Protein AF-A0A945CMY0-F1 (afdb_monomer_lite)

Radius of gyration: 28.74 Å; chains: 1; bounding box: 50×81×94 Å

Structure (mmCIF, N/CA/C/O backbone):
data_AF-A0A945CMY0-F1
#
_entry.id   AF-A0A945CMY0-F1
#
loop_
_atom_site.group_PDB
_atom_site.id
_atom_site.type_symbol
_atom_site.label_atom_id
_atom_site.label_alt_id
_atom_site.label_comp_id
_atom_site.label_asym_id
_atom_site.label_entity_id
_atom_site.label_seq_id
_atom_site.pdbx_PDB_ins_code
_atom_site.Cartn_x
_atom_site.Cartn_y
_atom_site.Cartn_z
_atom_site.occupancy
_atom_site.B_iso_or_equiv
_atom_site.auth_seq_id
_atom_site.auth_comp_id
_atom_site.auth_asym_id
_atom_site.auth_atom_id
_atom_site.pdbx_PDB_model_num
ATOM 1 N N . MET A 1 1 ? 9.929 -69.394 65.168 1.00 40.97 1 MET A N 1
ATOM 2 C CA . MET A 1 1 ? 11.273 -69.062 64.654 1.00 40.97 1 MET A CA 1
ATOM 3 C C . MET A 1 1 ? 11.093 -68.036 63.554 1.00 40.97 1 MET A C 1
ATOM 5 O O . MET A 1 1 ? 10.673 -68.380 62.459 1.00 40.97 1 MET A O 1
ATOM 9 N N . ASN A 1 2 ? 11.290 -66.773 63.921 1.00 37.81 2 ASN A N 1
ATOM 10 C CA . ASN A 1 2 ? 11.311 -65.627 63.022 1.00 37.81 2 ASN A CA 1
ATOM 11 C C . ASN A 1 2 ? 12.681 -65.571 62.356 1.00 37.81 2 ASN A C 1
ATOM 13 O O . ASN A 1 2 ? 13.664 -65.578 63.087 1.00 37.81 2 ASN A O 1
ATOM 17 N N . HIS A 1 3 ? 12.747 -65.411 61.036 1.00 37.97 3 HIS A N 1
ATOM 18 C CA . HIS A 1 3 ? 13.845 -64.673 60.417 1.00 37.97 3 HIS A CA 1
ATOM 19 C C . HIS A 1 3 ? 13.327 -63.858 59.234 1.00 37.97 3 HIS A C 1
ATOM 21 O O . HIS A 1 3 ? 13.097 -64.345 58.132 1.00 37.97 3 HIS A O 1
ATOM 27 N N . THR A 1 4 ? 13.127 -62.585 59.548 1.00 40.84 4 THR A N 1
ATOM 28 C CA . THR A 1 4 ? 13.162 -61.416 58.680 1.00 40.84 4 THR A CA 1
ATOM 29 C C . THR A 1 4 ? 14.398 -61.458 57.775 1.00 40.84 4 THR A C 1
ATOM 31 O O . THR A 1 4 ? 15.499 -61.700 58.270 1.00 40.84 4 THR A O 1
ATOM 34 N N . VAL A 1 5 ? 14.246 -61.158 56.482 1.00 44.25 5 VAL A N 1
ATOM 35 C CA . VAL A 1 5 ? 15.378 -60.806 55.611 1.00 44.25 5 VAL A CA 1
ATOM 36 C C . VAL A 1 5 ? 15.195 -59.375 55.120 1.00 44.25 5 VAL A C 1
ATOM 38 O O . VAL A 1 5 ? 14.118 -58.967 54.690 1.00 44.25 5 VAL A O 1
ATOM 41 N N . HIS A 1 6 ? 16.277 -58.625 55.293 1.00 39.16 6 HIS A N 1
ATOM 42 C CA . HIS A 1 6 ? 16.436 -57.190 55.154 1.00 39.16 6 HIS A CA 1
ATOM 43 C C . HIS A 1 6 ? 16.297 -56.654 53.721 1.00 39.16 6 HIS 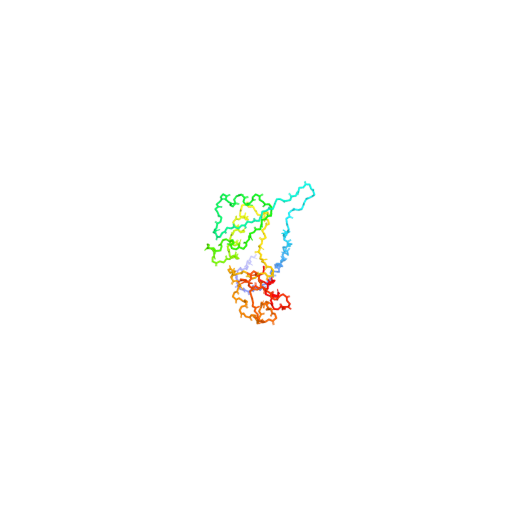A C 1
ATOM 45 O O . HIS A 1 6 ? 16.763 -57.239 52.749 1.00 39.16 6 HIS A O 1
ATOM 51 N N . THR A 1 7 ? 15.752 -55.443 53.654 1.00 41.97 7 THR A N 1
ATOM 52 C CA . THR A 1 7 ? 15.918 -54.421 52.613 1.00 41.97 7 THR A CA 1
ATOM 53 C C . THR A 1 7 ? 17.381 -54.009 52.395 1.00 41.97 7 THR A C 1
ATOM 55 O O . THR A 1 7 ? 18.051 -53.721 53.385 1.00 41.97 7 THR A O 1
ATOM 58 N N . ALA A 1 8 ? 17.812 -53.827 51.136 1.00 35.41 8 ALA A N 1
ATOM 59 C CA . ALA A 1 8 ? 18.622 -52.674 50.689 1.00 35.41 8 ALA A CA 1
ATOM 60 C C . ALA A 1 8 ? 18.829 -52.625 49.151 1.00 35.41 8 ALA A C 1
ATOM 62 O O . ALA A 1 8 ? 19.523 -53.451 48.574 1.00 35.41 8 ALA A O 1
ATOM 63 N N . SER A 1 9 ? 18.266 -51.571 48.550 1.00 36.56 9 SER A N 1
ATOM 64 C CA . SER A 1 9 ? 18.886 -50.628 47.596 1.00 36.56 9 SER A CA 1
ATOM 65 C C . SER A 1 9 ? 19.421 -51.048 46.208 1.00 36.56 9 SER A C 1
ATOM 67 O O . SER A 1 9 ? 20.527 -51.548 46.059 1.00 36.56 9 SER A O 1
ATOM 69 N N . LEU A 1 10 ? 18.690 -50.557 45.192 1.00 32.53 10 LEU A N 1
ATOM 70 C CA . LEU A 1 10 ? 19.122 -49.530 44.221 1.00 32.53 10 LEU A CA 1
ATOM 71 C C . LEU A 1 10 ? 20.282 -49.860 43.253 1.00 32.53 10 LEU A C 1
ATOM 73 O O . LEU A 1 10 ? 21.446 -49.761 43.629 1.00 32.53 10 LEU A O 1
ATOM 77 N N . LYS A 1 11 ? 19.961 -50.033 41.957 1.00 33.66 11 LYS A N 1
ATOM 78 C CA . LYS A 1 11 ? 20.542 -49.251 40.838 1.00 33.66 11 LYS A CA 1
ATOM 79 C C . LYS A 1 11 ? 19.937 -49.632 39.472 1.00 33.66 11 LYS A C 1
ATOM 81 O O . LYS A 1 11 ? 20.188 -50.703 38.946 1.00 33.66 11 LYS A O 1
ATOM 86 N N . VAL A 1 12 ? 19.210 -48.661 38.912 1.00 39.81 12 VAL A N 1
ATOM 87 C CA . VAL A 1 12 ? 19.233 -48.236 37.499 1.00 39.81 12 VAL A CA 1
ATOM 88 C C . VAL A 1 12 ? 18.833 -49.267 36.433 1.00 39.81 12 VAL A C 1
ATOM 90 O O . VAL A 1 12 ? 19.667 -50.001 35.922 1.00 39.81 12 VAL A O 1
ATOM 93 N N . LEU A 1 13 ? 17.594 -49.156 35.945 1.00 35.75 13 LEU A N 1
ATOM 94 C CA . LEU A 1 13 ? 17.363 -49.118 34.497 1.00 35.75 13 LEU A CA 1
ATOM 95 C C . LEU A 1 13 ? 16.116 -48.278 34.194 1.00 35.75 13 LEU A C 1
ATOM 97 O O . LEU A 1 13 ? 15.003 -48.773 34.047 1.00 35.75 13 LEU A O 1
ATOM 101 N N . LEU A 1 14 ? 16.328 -46.965 34.148 1.00 39.25 14 LEU A N 1
ATOM 102 C CA . LEU A 1 14 ? 15.405 -46.007 33.559 1.00 39.25 14 LEU A CA 1
ATOM 103 C C . LEU A 1 14 ? 15.640 -46.043 32.041 1.00 39.25 14 LEU A C 1
ATOM 105 O O . LEU A 1 14 ? 16.624 -45.490 31.557 1.00 39.25 14 LEU A O 1
ATOM 109 N N . CYS A 1 15 ? 14.772 -46.717 31.291 1.00 34.56 15 CYS A N 1
ATOM 110 C CA . CYS A 1 15 ? 14.730 -46.620 29.832 1.00 34.56 15 CYS A CA 1
ATOM 111 C C . CYS A 1 15 ? 13.309 -46.265 29.397 1.00 34.56 15 CYS A C 1
ATOM 113 O O . CYS A 1 15 ? 12.441 -47.119 29.268 1.00 34.56 15 CYS A O 1
ATOM 115 N N . MET A 1 16 ? 13.113 -44.952 29.266 1.00 37.88 16 MET A N 1
ATOM 116 C CA . MET A 1 16 ? 12.207 -44.249 28.357 1.00 37.88 16 MET A CA 1
ATOM 117 C C . MET A 1 16 ? 11.022 -45.061 27.808 1.00 37.88 16 MET A C 1
ATOM 119 O O . MET A 1 16 ? 11.084 -45.594 26.701 1.00 37.88 16 MET A O 1
ATOM 123 N N . LEU A 1 17 ? 9.886 -45.027 28.510 1.00 42.38 17 LEU A N 1
ATOM 124 C CA . LEU A 1 17 ? 8.610 -45.063 27.801 1.00 42.38 17 LEU A CA 1
ATOM 125 C C . LEU A 1 17 ? 8.403 -43.661 27.226 1.00 42.38 17 LEU A C 1
ATOM 127 O O . LEU A 1 17 ? 8.089 -42.715 27.949 1.00 42.38 17 LEU A O 1
ATOM 131 N N . ALA A 1 18 ? 8.675 -43.525 25.931 1.00 43.66 18 ALA A N 1
ATOM 132 C CA . ALA A 1 18 ? 8.375 -42.329 25.173 1.00 43.66 18 ALA A CA 1
ATOM 133 C C . ALA A 1 18 ? 6.889 -41.997 25.350 1.00 43.66 18 ALA A C 1
ATOM 135 O O . ALA A 1 18 ? 6.009 -42.726 24.891 1.00 43.66 18 ALA A O 1
ATOM 136 N N . VAL A 1 19 ? 6.619 -40.882 26.027 1.00 45.03 19 VAL A N 1
ATOM 137 C CA . VAL A 1 19 ? 5.344 -40.184 25.926 1.00 45.03 19 VAL A CA 1
ATOM 138 C C . VAL A 1 19 ? 5.213 -39.814 24.453 1.00 45.03 19 VAL A C 1
ATOM 140 O O . VAL A 1 19 ? 5.810 -38.841 23.997 1.00 45.03 19 VAL A O 1
ATOM 143 N N . MET A 1 20 ? 4.463 -40.608 23.685 1.00 46.75 20 MET A N 1
ATOM 144 C CA . MET A 1 20 ? 3.904 -40.165 22.412 1.00 46.75 20 MET A CA 1
ATOM 145 C C . MET A 1 20 ? 2.847 -39.107 22.734 1.00 46.75 20 MET A C 1
ATOM 147 O O . MET A 1 20 ? 1.644 -39.331 22.638 1.00 46.75 20 MET A O 1
ATOM 151 N N . GLY A 1 21 ? 3.317 -37.938 23.166 1.00 44.72 21 GLY A N 1
ATOM 152 C CA . GLY A 1 21 ? 2.577 -36.700 23.063 1.00 44.72 21 GLY A CA 1
ATOM 153 C C . GLY A 1 21 ? 2.504 -36.403 21.580 1.00 44.72 21 GLY A C 1
ATOM 154 O O . GLY A 1 21 ? 3.374 -35.728 21.036 1.00 44.72 21 GLY A O 1
ATOM 155 N N . GLY A 1 22 ? 1.503 -36.979 20.916 1.00 41.41 22 GLY A N 1
ATOM 156 C CA . GLY A 1 22 ? 1.087 -36.521 19.609 1.00 41.41 22 GLY A CA 1
ATOM 157 C C . GLY A 1 22 ? 0.740 -35.051 19.760 1.00 41.41 22 GLY A C 1
ATOM 158 O O . GLY A 1 22 ? -0.340 -34.708 20.233 1.00 41.41 22 GLY A O 1
ATOM 159 N N . VAL A 1 23 ? 1.678 -34.177 19.400 1.00 47.59 23 VAL A N 1
ATOM 160 C CA . VAL A 1 23 ? 1.371 -32.790 19.090 1.00 47.59 23 VAL A CA 1
ATOM 161 C C . VAL A 1 23 ? 0.525 -32.874 17.831 1.00 47.59 23 VAL A C 1
ATOM 163 O O . VAL A 1 23 ? 1.031 -32.849 16.712 1.00 47.59 23 VAL A O 1
ATOM 166 N N . THR A 1 24 ? -0.783 -33.046 18.001 1.00 46.47 24 THR A N 1
ATOM 167 C CA . THR A 1 24 ? -1.720 -32.673 16.957 1.00 46.47 24 THR A CA 1
ATOM 168 C C . THR A 1 24 ? -1.535 -31.176 16.804 1.00 46.47 24 THR A C 1
ATOM 170 O O . THR A 1 24 ? -2.019 -30.394 17.624 1.00 46.47 24 THR A O 1
ATOM 173 N N . ALA A 1 25 ? -0.762 -30.773 15.796 1.00 48.59 25 ALA A N 1
ATOM 174 C CA . ALA A 1 25 ? -0.829 -29.426 15.278 1.00 48.59 25 ALA A CA 1
ATOM 175 C C . ALA A 1 25 ? -2.296 -29.215 14.905 1.00 48.59 25 ALA A C 1
ATOM 177 O O . ALA A 1 25 ? -2.770 -29.719 13.888 1.00 48.59 25 ALA A O 1
ATOM 178 N N . GLN A 1 26 ? -3.048 -28.561 15.790 1.00 43.75 26 GLN A N 1
ATOM 179 C CA . GLN A 1 26 ? -4.391 -28.129 15.471 1.00 43.75 26 GLN A CA 1
ATOM 180 C C . GLN A 1 26 ? -4.206 -27.161 14.309 1.00 43.75 26 GLN A C 1
ATOM 182 O O . GLN A 1 26 ? -3.717 -26.048 14.508 1.00 43.75 26 GLN A O 1
ATOM 187 N N . ALA A 1 27 ? -4.512 -27.609 13.091 1.00 43.41 27 ALA A N 1
ATOM 188 C CA . ALA A 1 27 ? -4.556 -26.735 11.937 1.00 43.41 27 ALA A CA 1
ATOM 189 C C . ALA A 1 27 ? -5.484 -25.583 12.322 1.00 43.41 27 ALA A C 1
ATOM 191 O O . ALA A 1 27 ? -6.686 -25.776 12.531 1.00 43.41 27 ALA A O 1
ATOM 192 N N . ARG A 1 28 ? -4.912 -24.395 12.538 1.00 46.84 28 ARG A N 1
ATOM 193 C CA . ARG A 1 28 ? -5.707 -23.204 12.785 1.00 46.84 28 ARG A CA 1
ATOM 194 C C . ARG A 1 28 ? -6.451 -22.975 11.485 1.00 46.84 28 ARG A C 1
ATOM 196 O O . ARG A 1 28 ? -5.830 -22.591 10.500 1.00 46.84 28 ARG A O 1
ATOM 203 N N . MET A 1 29 ? -7.749 -23.287 11.480 1.00 47.09 29 MET A N 1
ATOM 204 C CA . MET A 1 29 ? -8.646 -22.926 10.386 1.00 47.09 29 MET A CA 1
ATOM 205 C C . MET A 1 29 ? -8.304 -21.481 10.014 1.00 47.09 29 MET A C 1
ATOM 207 O O . MET A 1 29 ? -8.286 -20.648 10.934 1.00 47.09 29 MET A O 1
ATOM 211 N N . PRO A 1 30 ? -7.934 -21.189 8.753 1.00 56.19 30 PRO A N 1
ATOM 212 C CA . PRO A 1 30 ? -7.589 -19.833 8.366 1.00 56.19 30 PRO A CA 1
ATOM 213 C C . PRO A 1 30 ? -8.744 -18.944 8.811 1.00 56.19 30 PRO A C 1
ATOM 215 O O . PRO A 1 30 ? -9.904 -19.189 8.469 1.00 56.19 30 PRO A O 1
ATOM 218 N N . GLY A 1 31 ? -8.446 -18.001 9.708 1.00 64.88 31 GLY A N 1
ATOM 219 C CA . GLY A 1 31 ? -9.466 -17.094 10.211 1.00 64.88 31 GLY A CA 1
ATOM 220 C C . GLY A 1 31 ? -10.097 -16.397 9.014 1.00 64.88 31 GLY A C 1
ATOM 221 O O . GLY A 1 31 ? -9.389 -16.072 8.068 1.00 64.88 31 GLY A O 1
ATOM 222 N N . ASN A 1 32 ? -11.413 -16.182 9.022 1.00 76.94 32 ASN A N 1
ATOM 223 C CA . ASN A 1 32 ? -12.056 -15.437 7.942 1.00 76.94 32 ASN A CA 1
ATOM 224 C C . ASN A 1 32 ? -11.297 -14.107 7.740 1.00 76.94 32 ASN A C 1
ATOM 226 O O . ASN A 1 32 ? -11.214 -13.314 8.678 1.00 76.94 32 ASN A O 1
ATOM 230 N N . HIS A 1 33 ? -10.700 -13.899 6.563 1.00 77.56 33 HIS A N 1
ATOM 231 C CA . HIS A 1 33 ? -9.923 -12.699 6.227 1.00 77.56 33 HIS A CA 1
ATOM 232 C C . HIS A 1 33 ? -10.795 -11.598 5.610 1.00 77.56 33 HIS A C 1
ATOM 234 O O . HIS A 1 33 ? -10.357 -10.456 5.484 1.00 77.56 33 HIS A O 1
ATOM 240 N N . TYR A 1 34 ? -12.046 -11.922 5.282 1.00 83.31 34 TYR A N 1
ATOM 241 C CA . TYR A 1 34 ? -12.992 -11.003 4.674 1.00 83.31 34 TYR A CA 1
ATOM 242 C C . TYR A 1 34 ? -13.754 -10.197 5.737 1.00 83.31 34 TYR A C 1
ATOM 244 O O . TYR A 1 34 ? -13.845 -10.612 6.906 1.00 83.31 34 TYR A O 1
ATOM 252 N N . PRO A 1 35 ? -14.287 -9.021 5.366 1.00 80.88 35 PRO A N 1
ATOM 253 C CA . PRO A 1 35 ? -15.266 -8.316 6.184 1.00 80.88 35 PRO A CA 1
ATOM 254 C C . PRO A 1 35 ? -16.484 -9.193 6.471 1.00 80.88 35 PRO A C 1
ATOM 256 O O . PRO A 1 35 ? -16.769 -10.148 5.747 1.00 80.88 35 PRO A O 1
ATOM 259 N N . GLU A 1 36 ? -17.210 -8.859 7.531 1.00 84.06 36 GLU A N 1
ATOM 260 C CA . GLU A 1 36 ? -18.513 -9.466 7.777 1.00 84.06 36 GLU A CA 1
ATOM 261 C C . GLU A 1 36 ? -19.477 -9.074 6.653 1.00 84.06 36 GLU A C 1
ATOM 263 O O . GLU A 1 36 ? -19.592 -7.900 6.295 1.00 84.06 36 GLU A O 1
ATOM 268 N N . PHE A 1 37 ? -20.131 -10.075 6.072 1.00 85.31 37 PHE A N 1
ATOM 269 C CA . PHE A 1 37 ? -21.099 -9.889 5.002 1.00 85.31 37 PHE A CA 1
ATOM 270 C C . PHE A 1 37 ? -22.518 -9.889 5.577 1.00 85.31 37 PHE A C 1
ATOM 272 O O . PHE A 1 37 ? -22.857 -10.747 6.390 1.00 85.31 37 PHE A O 1
ATOM 279 N N . SER A 1 38 ? -23.354 -8.955 5.125 1.00 87.94 38 SER A N 1
ATOM 280 C CA . SER A 1 38 ? -24.774 -8.887 5.469 1.00 87.94 38 SER A CA 1
ATOM 281 C C . SER A 1 38 ? -25.568 -8.297 4.305 1.00 87.94 38 SER A C 1
ATOM 283 O O . SER A 1 38 ? -25.118 -7.354 3.655 1.00 87.94 38 SER A O 1
ATOM 285 N N . TRP A 1 39 ? -26.764 -8.839 4.069 1.00 93.94 39 TRP A N 1
ATOM 286 C CA . TRP A 1 39 ? -27.750 -8.249 3.158 1.00 93.94 39 TRP A CA 1
ATOM 287 C C . TRP A 1 39 ? -28.521 -7.089 3.798 1.00 93.94 39 TRP A C 1
ATOM 289 O O . TRP A 1 39 ? -29.016 -6.222 3.083 1.00 93.94 39 TRP A O 1
ATOM 299 N N . ASP A 1 40 ? -28.587 -7.047 5.130 1.00 95.25 40 ASP A N 1
ATOM 300 C CA . ASP A 1 40 ? -29.348 -6.041 5.877 1.00 95.25 40 ASP A CA 1
ATOM 301 C C . ASP A 1 40 ? -28.568 -4.733 6.036 1.00 95.25 40 ASP A C 1
ATOM 303 O O . ASP A 1 40 ? -29.153 -3.657 6.173 1.00 95.25 40 ASP A O 1
ATOM 307 N N . ARG A 1 41 ? -27.229 -4.811 6.044 1.00 89.69 41 ARG A N 1
ATOM 308 C CA . ARG A 1 41 ? -26.361 -3.654 6.267 1.00 89.69 41 ARG A CA 1
ATOM 309 C C . ARG A 1 41 ? -25.098 -3.703 5.419 1.00 89.69 41 ARG A C 1
ATOM 311 O O . ARG A 1 41 ? -24.271 -4.599 5.561 1.00 89.69 41 ARG A O 1
ATOM 318 N N . LEU A 1 42 ? -24.899 -2.648 4.630 1.00 89.75 42 LEU A N 1
ATOM 319 C CA . LEU A 1 42 ? -23.644 -2.415 3.923 1.00 89.75 42 LEU A CA 1
ATOM 320 C C . LEU A 1 42 ? -22.533 -2.019 4.914 1.00 89.75 42 LEU A C 1
ATOM 322 O O . LEU A 1 42 ? -22.754 -1.141 5.758 1.00 89.75 42 LEU A O 1
ATOM 326 N N . PRO A 1 43 ? -21.337 -2.629 4.829 1.00 88.75 43 PRO A N 1
ATOM 327 C CA . PRO A 1 43 ? -20.216 -2.252 5.677 1.00 88.75 43 PRO A CA 1
ATOM 328 C C . PRO A 1 43 ? -19.725 -0.846 5.320 1.00 88.75 43 PRO A C 1
ATOM 330 O O . PRO A 1 43 ? -19.589 -0.498 4.147 1.00 88.75 43 PRO A O 1
ATOM 333 N N . LEU A 1 44 ? -19.422 -0.043 6.342 1.00 93.19 44 LEU A N 1
ATOM 334 C CA . LEU A 1 44 ? -18.770 1.246 6.135 1.00 93.19 44 LEU A CA 1
ATOM 335 C C . LEU A 1 44 ? -17.300 1.027 5.776 1.00 93.19 44 LEU A C 1
ATOM 337 O O . LEU A 1 44 ? -16.596 0.240 6.410 1.00 93.19 44 LEU A O 1
ATOM 341 N N . TYR A 1 45 ? -16.850 1.748 4.759 1.00 95.56 45 TYR A N 1
ATOM 342 C CA . TYR A 1 45 ? -15.503 1.660 4.226 1.00 95.56 45 TYR A CA 1
ATOM 343 C C . TYR A 1 45 ? -14.835 3.030 4.275 1.00 95.56 45 TYR A C 1
ATOM 345 O O . TYR A 1 45 ? -15.441 4.023 3.869 1.00 95.56 45 TYR A O 1
ATOM 353 N N . ILE A 1 46 ? -13.584 3.073 4.733 1.00 97.56 46 ILE A N 1
ATOM 354 C CA . ILE A 1 46 ? -12.750 4.272 4.664 1.00 97.56 46 ILE A CA 1
ATOM 355 C C . ILE A 1 46 ? -11.445 3.991 3.919 1.00 97.56 46 ILE A C 1
ATOM 357 O O . ILE A 1 46 ? -10.794 2.970 4.130 1.00 97.56 46 ILE A O 1
ATOM 361 N N . HIS A 1 47 ? -11.060 4.929 3.056 1.00 98.00 47 HIS A N 1
ATOM 362 C CA . HIS A 1 47 ? -9.777 4.959 2.364 1.00 98.00 47 HIS A CA 1
ATOM 363 C C . HIS A 1 47 ? -9.050 6.232 2.791 1.00 98.00 47 HIS A C 1
ATOM 365 O O . HIS A 1 47 ? -9.556 7.330 2.560 1.00 98.00 47 HIS A O 1
ATOM 371 N N . ILE A 1 48 ? -7.900 6.096 3.447 1.00 98.06 48 ILE A N 1
ATOM 372 C CA . ILE A 1 48 ? -7.218 7.224 4.083 1.00 98.06 48 ILE A CA 1
ATOM 373 C C . ILE A 1 48 ? -5.701 7.106 3.968 1.00 98.06 48 ILE A C 1
ATOM 375 O O . ILE A 1 48 ? -5.154 6.013 3.826 1.00 98.06 48 ILE A O 1
ATOM 379 N N . ARG A 1 49 ? -5.027 8.253 4.065 1.00 95.00 49 ARG A N 1
ATOM 380 C CA . ARG A 1 49 ? -3.571 8.353 4.139 1.00 95.00 49 ARG A CA 1
ATOM 381 C C . ARG A 1 49 ? -3.163 9.416 5.157 1.00 95.00 49 ARG A C 1
ATOM 383 O O . ARG A 1 49 ? -3.798 10.467 5.221 1.00 95.00 49 ARG A O 1
ATOM 390 N N . LYS A 1 50 ? -2.070 9.166 5.875 1.00 97.62 50 LYS A N 1
ATOM 391 C CA . LYS A 1 50 ? -1.340 10.144 6.696 1.00 97.62 50 LYS A CA 1
ATOM 392 C C . LYS A 1 50 ? 0.127 9.733 6.713 1.00 97.62 50 LYS A C 1
ATOM 394 O O . LYS A 1 50 ? 0.419 8.576 6.972 1.00 97.62 50 LYS A O 1
ATOM 399 N N . GLU A 1 51 ? 1.037 10.644 6.386 1.00 97.50 51 GLU A N 1
ATOM 400 C CA . GLU A 1 51 ? 2.474 10.330 6.255 1.00 97.50 51 GLU A CA 1
ATOM 401 C C . GLU A 1 51 ? 3.192 10.117 7.597 1.00 97.50 51 GLU A C 1
ATOM 403 O O . GLU A 1 51 ? 4.218 9.439 7.662 1.00 97.50 51 GLU A O 1
ATOM 408 N N . LEU A 1 52 ? 2.612 10.657 8.668 1.00 98.19 52 LEU A N 1
ATOM 409 C CA . LEU A 1 52 ? 2.979 10.415 10.060 1.00 98.19 52 LEU A CA 1
ATOM 410 C C . LEU A 1 52 ? 2.099 9.314 10.666 1.00 98.19 52 LEU A C 1
ATOM 412 O O . LEU A 1 52 ? 1.101 8.897 10.076 1.00 98.19 52 LEU A O 1
ATOM 416 N N . GLU A 1 53 ? 2.450 8.874 11.870 1.00 97.00 53 GLU A N 1
ATOM 417 C CA . G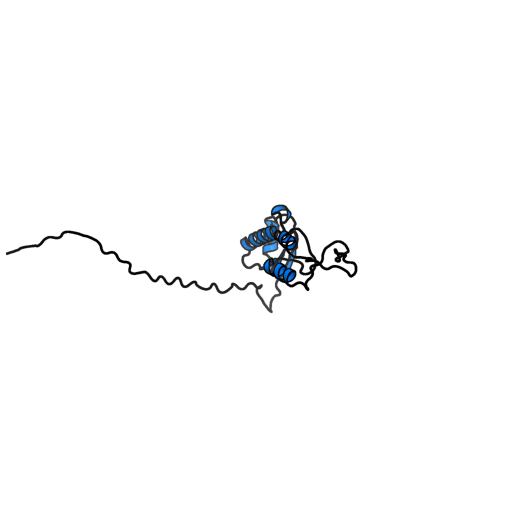LU A 1 53 ? 1.580 8.024 12.680 1.00 97.00 53 GLU A CA 1
ATOM 418 C C . GLU A 1 53 ? 0.240 8.701 13.018 1.00 97.00 53 GLU A C 1
ATOM 420 O O . GLU A 1 53 ? 0.126 9.932 13.078 1.00 97.00 53 GLU A O 1
ATOM 425 N N . PHE A 1 54 ? -0.787 7.874 13.213 1.00 98.44 54 PHE A N 1
ATOM 426 C CA . PHE A 1 54 ? -2.083 8.334 13.696 1.00 98.44 54 PHE A CA 1
ATOM 427 C C . PHE A 1 54 ? -2.036 8.530 15.209 1.00 98.44 54 PHE A C 1
ATOM 429 O O . PHE A 1 54 ? -1.471 7.701 15.923 1.00 98.44 54 PHE A O 1
ATOM 436 N N . ASP A 1 55 ? -2.652 9.602 15.693 1.00 98.44 55 ASP A N 1
ATOM 437 C CA . ASP A 1 55 ? -2.853 9.795 17.123 1.00 98.44 55 ASP A CA 1
ATOM 438 C C . ASP A 1 55 ? -4.009 8.927 17.650 1.00 98.44 55 ASP A C 1
ATOM 440 O O . ASP A 1 55 ? -4.726 8.260 16.900 1.00 98.44 55 ASP A O 1
ATOM 444 N N . GLN A 1 56 ? -4.194 8.915 18.970 1.00 98.56 56 GLN A N 1
ATOM 445 C CA . GLN A 1 56 ? -5.196 8.069 19.614 1.00 98.56 56 GLN A CA 1
ATOM 446 C C . GLN A 1 56 ? -6.633 8.378 19.157 1.00 98.56 56 GLN A C 1
ATOM 448 O O . GLN A 1 56 ? -7.418 7.451 18.964 1.00 98.56 56 GLN A O 1
ATOM 453 N N . GLN A 1 57 ? -6.981 9.652 18.956 1.00 98.69 57 GLN A N 1
ATOM 454 C CA . GLN A 1 57 ? -8.331 10.042 18.545 1.00 98.69 57 GLN A CA 1
ATOM 455 C C . GLN A 1 57 ? -8.603 9.607 17.103 1.00 98.69 57 GLN A C 1
ATOM 457 O O . GLN A 1 57 ? -9.677 9.088 16.786 1.00 98.69 57 GLN A O 1
ATOM 462 N N . GLU A 1 58 ? -7.618 9.783 16.226 1.00 98.69 58 GLU A N 1
ATOM 463 C CA . GLU A 1 58 ? -7.674 9.295 14.854 1.00 98.69 58 GLU A CA 1
ATOM 464 C C . GLU A 1 58 ? -7.799 7.767 14.819 1.00 98.69 58 GLU A C 1
ATOM 466 O O . GLU A 1 58 ? -8.623 7.238 14.074 1.00 98.69 58 GLU A O 1
ATOM 471 N N . LEU A 1 59 ? -7.040 7.042 15.647 1.00 98.75 59 LEU A N 1
ATOM 472 C CA . LEU A 1 59 ? -7.112 5.582 15.736 1.00 98.75 59 LEU A CA 1
ATOM 473 C C . LEU A 1 59 ? -8.486 5.094 16.210 1.00 98.75 59 LEU A C 1
ATOM 475 O O . LEU A 1 59 ? -9.010 4.134 15.646 1.00 98.75 59 LEU A O 1
ATOM 479 N N . GLU A 1 60 ? -9.093 5.755 17.196 1.00 98.75 60 GLU A N 1
ATOM 480 C CA . GLU A 1 60 ? -10.456 5.457 17.657 1.00 98.75 60 GLU A CA 1
ATOM 481 C C . GLU A 1 60 ? -11.492 5.691 16.553 1.00 98.75 60 GLU A C 1
ATOM 483 O O . GLU A 1 60 ? -12.362 4.845 16.323 1.00 98.75 60 GLU A O 1
ATOM 488 N N . TYR A 1 61 ? -11.366 6.798 15.813 1.00 98.56 61 TYR A N 1
ATOM 489 C CA . TYR A 1 61 ? -12.221 7.077 14.663 1.00 98.56 61 TYR A CA 1
ATOM 490 C C . TYR A 1 61 ? -12.065 6.012 13.572 1.00 98.56 61 TYR A C 1
ATOM 492 O O . TYR A 1 61 ? -13.060 5.463 13.095 1.00 98.56 61 TYR A O 1
ATOM 500 N N . LEU A 1 62 ? -10.830 5.664 13.205 1.00 98.50 62 LEU A N 1
ATOM 501 C CA . LEU A 1 62 ? -10.550 4.633 12.207 1.00 98.50 62 LEU A C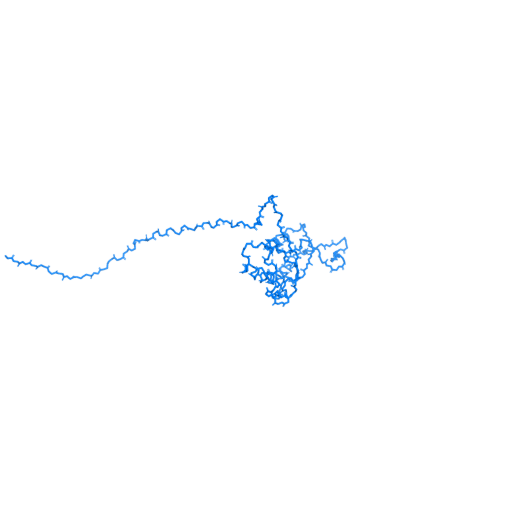A 1
ATOM 502 C C . LEU A 1 62 ? -11.082 3.267 12.647 1.00 98.50 62 LEU A C 1
ATOM 504 O O . LEU A 1 62 ? -11.710 2.572 11.852 1.00 98.50 62 LEU A O 1
ATOM 508 N N . ALA A 1 63 ? -10.915 2.906 13.918 1.00 98.00 63 ALA A N 1
ATOM 509 C CA . ALA A 1 63 ? -11.393 1.645 14.476 1.00 98.00 63 ALA A CA 1
ATOM 510 C C . ALA A 1 63 ? -12.926 1.497 14.455 1.00 98.00 63 ALA A C 1
ATOM 512 O O . ALA A 1 63 ? -13.423 0.376 14.596 1.00 98.00 63 ALA A O 1
ATOM 513 N N . SER A 1 64 ? -13.683 2.578 14.232 1.00 97.19 64 SER A N 1
ATOM 514 C CA . SER A 1 64 ? -15.138 2.515 14.039 1.00 97.19 64 SER A CA 1
ATOM 515 C C . SER A 1 64 ? -15.560 1.889 12.697 1.00 97.19 64 SER A C 1
ATOM 517 O O . SER A 1 64 ? -16.702 1.443 12.559 1.00 97.19 64 SER A O 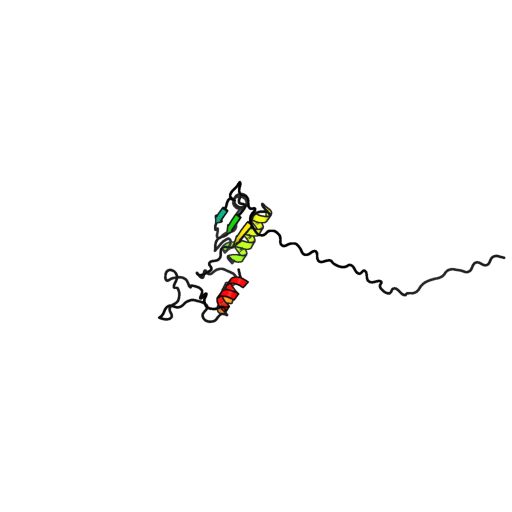1
ATOM 519 N N . PHE A 1 65 ? -14.648 1.797 11.720 1.00 96.88 65 PHE A N 1
ATOM 520 C CA . PHE A 1 65 ? -14.921 1.219 10.405 1.00 96.88 65 PHE A CA 1
ATOM 521 C C . PHE A 1 65 ? -14.601 -0.287 10.369 1.00 96.88 65 PHE A C 1
ATOM 523 O O . PHE A 1 65 ? -13.519 -0.706 10.788 1.00 96.88 65 PHE A O 1
ATOM 530 N N . PRO A 1 66 ? -15.494 -1.136 9.823 1.00 94.75 66 PRO A N 1
ATOM 531 C CA . PRO A 1 66 ? -15.213 -2.562 9.647 1.00 94.75 66 PRO A CA 1
ATOM 532 C C . PRO A 1 66 ? -14.181 -2.845 8.544 1.00 94.75 66 PRO A C 1
ATOM 534 O O . PRO A 1 66 ? -13.528 -3.890 8.587 1.00 94.75 66 PRO A O 1
ATOM 537 N N . LEU A 1 67 ? -14.026 -1.940 7.570 1.00 95.94 67 LEU A N 1
ATOM 538 C CA . LEU A 1 67 ? -13.062 -2.047 6.476 1.00 95.94 67 LEU A CA 1
ATOM 539 C C . LEU A 1 67 ? -12.318 -0.722 6.285 1.00 95.94 67 LEU A C 1
ATOM 541 O O . LEU A 1 67 ? -12.930 0.325 6.076 1.00 95.94 67 LEU A O 1
ATOM 545 N N . ILE A 1 68 ? -10.991 -0.784 6.323 1.00 97.81 68 ILE A N 1
ATOM 546 C CA . ILE A 1 68 ? -10.095 0.371 6.255 1.00 97.81 68 ILE A CA 1
ATOM 547 C C . ILE A 1 68 ? -9.038 0.076 5.200 1.00 97.81 68 ILE A C 1
ATOM 549 O O . ILE A 1 68 ? -8.424 -0.986 5.221 1.00 97.81 68 ILE A O 1
ATOM 553 N N . THR A 1 69 ? -8.806 1.003 4.281 1.00 98.06 69 THR A N 1
ATOM 554 C CA . THR A 1 69 ? -7.640 0.977 3.395 1.00 98.06 69 THR A CA 1
ATOM 555 C C . THR A 1 69 ? -6.678 2.071 3.801 1.00 98.06 69 THR A C 1
ATOM 557 O O . THR A 1 69 ? -7.047 3.248 3.818 1.00 98.06 69 THR A O 1
ATOM 560 N N . PHE A 1 70 ? -5.443 1.669 4.084 1.00 98.25 70 PHE A N 1
ATOM 561 C CA . PHE A 1 70 ? -4.327 2.592 4.200 1.00 98.25 70 PHE A CA 1
ATOM 562 C C . PHE A 1 70 ? -3.679 2.759 2.830 1.00 98.25 70 PHE A C 1
ATOM 564 O O . PHE A 1 70 ? -3.260 1.788 2.197 1.00 98.25 70 PHE A O 1
ATOM 571 N N . GLU A 1 71 ? -3.667 4.002 2.360 1.00 96.12 71 GLU A N 1
ATOM 572 C CA . GLU A 1 71 ? -3.116 4.396 1.067 1.00 96.12 71 GLU A CA 1
ATOM 573 C C . GLU A 1 71 ? -1.577 4.368 1.080 1.00 96.12 71 GLU A C 1
ATOM 575 O O . GLU A 1 71 ? -0.947 4.223 2.138 1.00 96.12 71 GLU A O 1
ATOM 580 N N . LYS A 1 72 ? -0.957 4.594 -0.088 1.00 93.06 72 LYS A N 1
ATOM 581 C CA . LYS A 1 72 ? 0.496 4.789 -0.175 1.00 93.06 72 LYS A CA 1
ATOM 582 C C . LYS A 1 72 ? 0.953 5.924 0.749 1.00 93.06 72 LYS A C 1
ATOM 584 O O . LYS A 1 72 ? 0.187 6.838 1.048 1.00 93.06 72 LYS A O 1
ATOM 589 N N . THR A 1 73 ? 2.211 5.887 1.191 1.00 95.88 73 THR A N 1
ATOM 590 C CA . THR A 1 73 ? 2.825 6.814 2.169 1.00 95.88 73 THR A CA 1
ATOM 591 C C . THR A 1 73 ? 2.306 6.745 3.609 1.00 95.88 73 THR A C 1
ATOM 593 O O . THR A 1 73 ? 2.792 7.499 4.443 1.00 95.88 73 THR A O 1
ATOM 596 N N . THR A 1 74 ? 1.368 5.858 3.958 1.00 97.94 74 THR A N 1
ATOM 597 C CA . THR A 1 74 ? 0.858 5.801 5.341 1.00 97.94 74 THR A CA 1
ATOM 598 C C . THR A 1 74 ? 1.974 5.510 6.352 1.00 97.94 74 THR A C 1
ATOM 600 O O . THR A 1 74 ? 2.656 4.495 6.241 1.00 97.94 74 THR A O 1
ATOM 603 N N . GLY A 1 75 ? 2.166 6.405 7.327 1.00 97.88 75 GLY A N 1
ATOM 604 C CA . GLY A 1 75 ? 3.179 6.312 8.382 1.00 97.88 75 GLY A CA 1
ATOM 605 C C . GLY A 1 75 ? 4.633 6.306 7.892 1.00 97.88 75 GLY A C 1
ATOM 606 O O . GLY A 1 75 ? 5.532 5.977 8.667 1.00 97.88 75 GLY A O 1
ATOM 607 N N . CYS A 1 76 ? 4.893 6.627 6.620 1.00 97.31 76 CYS A N 1
ATOM 608 C CA . CYS A 1 76 ? 6.209 6.417 6.025 1.00 97.31 76 CYS A CA 1
ATOM 609 C C . CYS A 1 76 ? 7.300 7.320 6.613 1.00 97.31 76 CYS A C 1
ATOM 611 O O . CYS A 1 76 ? 8.455 6.908 6.648 1.00 97.31 76 CYS A O 1
ATOM 613 N N . ILE A 1 77 ? 6.963 8.521 7.099 1.00 97.75 77 ILE A N 1
ATOM 614 C CA . ILE A 1 77 ? 7.941 9.414 7.741 1.00 97.75 77 ILE A CA 1
ATOM 615 C C . ILE A 1 77 ? 8.372 8.835 9.090 1.00 97.75 77 ILE A C 1
ATOM 617 O O . ILE A 1 77 ? 9.560 8.811 9.399 1.00 97.75 77 ILE A O 1
ATOM 621 N N . THR A 1 78 ? 7.421 8.334 9.879 1.00 97.31 78 THR A N 1
ATOM 622 C CA . THR A 1 78 ? 7.701 7.779 11.210 1.00 97.31 78 THR A CA 1
ATOM 623 C C . THR A 1 78 ? 8.410 6.425 11.129 1.00 97.31 78 THR A C 1
ATOM 625 O O . THR A 1 78 ? 9.285 6.137 11.938 1.00 97.31 78 THR A O 1
ATOM 628 N N . SER A 1 79 ? 8.037 5.576 10.166 1.00 97.06 79 SER A N 1
ATOM 629 C CA . SER A 1 79 ? 8.525 4.190 10.074 1.00 97.06 79 SER A CA 1
ATOM 630 C C . SER A 1 79 ? 9.609 3.956 9.017 1.00 97.06 79 SER A C 1
ATOM 632 O O . SER A 1 79 ? 10.116 2.843 8.912 1.00 97.06 79 SER A O 1
ATOM 634 N N . GLY A 1 80 ? 9.960 4.965 8.218 1.00 96.94 80 GLY A N 1
ATOM 635 C CA . GLY A 1 80 ? 10.985 4.882 7.170 1.00 96.94 80 GLY A CA 1
ATOM 636 C C . GLY A 1 80 ? 10.521 4.264 5.843 1.00 96.94 80 GLY A C 1
ATOM 637 O O . GLY A 1 80 ? 11.181 4.460 4.825 1.00 96.94 80 GLY A O 1
ATOM 638 N N . SER A 1 81 ? 9.383 3.564 5.812 1.00 97.00 81 SER A N 1
ATOM 639 C CA . SER A 1 81 ? 8.761 3.063 4.580 1.00 97.00 81 SER A CA 1
ATOM 640 C C . SER A 1 81 ? 7.236 2.974 4.695 1.00 97.00 81 SER A C 1
ATOM 642 O O . SER A 1 81 ? 6.670 2.947 5.791 1.00 97.00 81 SER A O 1
ATOM 644 N N . THR A 1 82 ? 6.5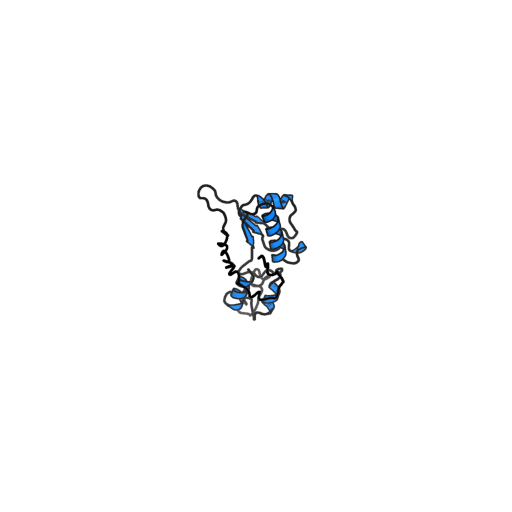54 2.931 3.549 1.00 96.81 82 THR A N 1
ATOM 645 C CA . THR A 1 82 ? 5.087 2.837 3.463 1.00 96.81 82 THR A CA 1
ATOM 646 C C . THR A 1 82 ? 4.556 1.524 4.038 1.00 96.81 82 THR A C 1
ATOM 648 O O . THR A 1 82 ? 3.546 1.522 4.739 1.00 96.81 82 THR A O 1
ATOM 651 N N . ASP A 1 83 ? 5.211 0.401 3.753 1.00 96.50 83 ASP A N 1
ATOM 652 C CA . ASP A 1 83 ? 4.832 -0.920 4.261 1.00 96.50 83 ASP A CA 1
ATOM 653 C C . ASP A 1 83 ? 5.003 -1.004 5.785 1.00 96.50 83 ASP A C 1
ATOM 655 O O . ASP A 1 83 ? 4.072 -1.416 6.481 1.00 96.50 83 ASP A O 1
ATOM 659 N N . ALA A 1 84 ? 6.121 -0.512 6.330 1.00 97.19 84 ALA A N 1
ATOM 660 C CA . ALA A 1 84 ? 6.350 -0.486 7.771 1.00 97.19 84 ALA A CA 1
ATOM 661 C C . ALA A 1 84 ? 5.330 0.410 8.492 1.00 97.19 84 ALA A C 1
ATOM 663 O O . ALA A 1 84 ? 4.727 -0.012 9.484 1.00 97.19 84 ALA A O 1
ATOM 664 N N . GLY A 1 85 ? 5.077 1.609 7.957 1.00 97.81 85 GLY A N 1
ATOM 665 C CA . GLY A 1 85 ? 4.086 2.536 8.505 1.00 97.81 85 GLY A CA 1
ATOM 666 C C . GLY A 1 85 ? 2.662 1.983 8.437 1.00 97.81 85 GLY A C 1
ATOM 667 O O . GLY A 1 85 ? 1.906 2.077 9.407 1.00 97.81 85 GLY A O 1
ATOM 668 N N . THR A 1 86 ? 2.312 1.301 7.344 1.00 97.50 86 THR A N 1
ATOM 669 C CA . THR A 1 86 ? 1.010 0.634 7.212 1.00 97.50 86 THR A CA 1
ATOM 670 C C . THR A 1 86 ? 0.860 -0.514 8.210 1.00 97.50 86 THR A C 1
ATOM 672 O O . THR A 1 86 ? -0.187 -0.635 8.846 1.00 97.50 86 THR A O 1
ATOM 675 N N . VAL A 1 87 ? 1.896 -1.336 8.412 1.00 97.81 87 VAL A N 1
ATOM 676 C CA . VAL A 1 87 ? 1.879 -2.404 9.426 1.00 97.81 87 VAL A CA 1
ATOM 677 C C . VAL A 1 87 ? 1.704 -1.823 10.832 1.00 97.81 87 VAL A C 1
ATOM 679 O O . VAL A 1 87 ? 0.928 -2.371 11.620 1.00 97.81 87 VAL A O 1
ATOM 682 N N . ALA A 1 88 ? 2.385 -0.719 11.152 1.00 98.38 88 ALA A N 1
ATOM 683 C CA . ALA A 1 88 ? 2.245 -0.040 12.438 1.00 98.38 88 ALA A CA 1
ATOM 684 C C . ALA A 1 88 ? 0.814 0.484 12.650 1.00 98.38 88 ALA A C 1
ATOM 686 O O . ALA A 1 88 ? 0.180 0.146 13.654 1.00 98.38 88 ALA A O 1
ATOM 687 N N . ALA A 1 89 ? 0.259 1.208 11.673 1.00 98.50 89 ALA A N 1
ATOM 688 C CA . ALA A 1 89 ? -1.114 1.713 11.723 1.00 98.50 89 ALA A CA 1
ATOM 689 C C . ALA A 1 89 ? -2.150 0.578 11.825 1.00 98.50 89 ALA A C 1
ATOM 691 O O . ALA A 1 89 ? -3.077 0.638 12.634 1.00 98.50 89 ALA A O 1
ATOM 692 N N . ALA A 1 90 ? -1.968 -0.505 11.063 1.00 98.19 90 ALA A N 1
ATOM 693 C CA . ALA A 1 90 ? -2.841 -1.675 11.102 1.00 98.19 90 ALA A CA 1
ATOM 694 C C . ALA A 1 90 ? -2.847 -2.349 12.480 1.00 98.19 90 ALA A C 1
ATOM 696 O O . ALA A 1 90 ? -3.911 -2.729 12.974 1.00 98.19 90 ALA A O 1
ATOM 697 N N . LYS A 1 91 ? -1.675 -2.489 13.115 1.00 98.56 91 LYS A N 1
ATOM 698 C CA . LYS A 1 91 ? -1.558 -3.026 14.479 1.00 98.56 91 LYS A CA 1
ATOM 699 C C . LYS A 1 91 ? -2.248 -2.119 15.495 1.00 98.56 91 LYS A C 1
ATOM 701 O O . LYS A 1 91 ? -2.994 -2.631 16.325 1.00 98.56 91 LYS A O 1
ATOM 706 N N . ALA A 1 92 ? -2.046 -0.806 15.396 1.00 98.56 92 ALA A N 1
ATOM 707 C CA . ALA A 1 92 ? -2.652 0.169 16.296 1.00 98.56 92 ALA A CA 1
ATOM 708 C C . ALA A 1 92 ? -4.189 0.146 16.216 1.00 98.56 92 ALA A C 1
ATOM 710 O O . ALA A 1 92 ? -4.857 0.003 17.238 1.00 98.56 92 ALA A O 1
ATOM 711 N N . VAL A 1 93 ? -4.763 0.144 15.007 1.00 98.62 93 VAL A N 1
ATOM 712 C CA . VAL A 1 93 ? -6.218 -0.006 14.830 1.00 98.62 93 VAL A CA 1
ATOM 713 C C . VAL A 1 93 ? -6.715 -1.345 15.376 1.00 98.62 93 VAL A C 1
ATOM 715 O O . VAL A 1 93 ? -7.725 -1.389 16.075 1.00 98.62 93 VAL A O 1
ATOM 718 N N . LYS A 1 94 ? -6.013 -2.451 15.094 1.00 97.75 94 LYS A N 1
ATOM 719 C CA . LYS A 1 94 ? -6.421 -3.789 15.555 1.00 97.75 94 LYS A CA 1
ATOM 720 C C . LYS A 1 94 ? -6.344 -3.969 17.068 1.00 97.75 94 LYS A C 1
ATOM 722 O O . LYS A 1 94 ? -7.056 -4.825 17.590 1.00 97.75 94 LYS A O 1
ATOM 727 N N . ALA A 1 95 ? -5.520 -3.184 17.760 1.00 98.50 95 ALA A N 1
ATOM 728 C CA . ALA A 1 95 ? -5.501 -3.153 19.217 1.00 98.50 95 ALA A CA 1
ATOM 729 C C . ALA A 1 95 ? -6.804 -2.571 19.799 1.00 98.50 95 ALA A C 1
ATOM 731 O O . ALA A 1 95 ? -7.226 -3.000 20.868 1.00 98.50 95 ALA A O 1
ATOM 732 N N . ILE A 1 96 ? -7.469 -1.659 19.077 1.00 98.56 96 ILE A N 1
ATOM 733 C CA . ILE A 1 96 ? -8.764 -1.071 19.461 1.00 98.56 96 ILE A CA 1
ATOM 734 C C . ILE A 1 96 ? -9.928 -1.930 18.943 1.00 98.56 96 ILE A C 1
ATOM 736 O O . ILE A 1 96 ? -10.841 -2.275 19.691 1.00 98.56 96 ILE A O 1
ATOM 740 N N . ASN A 1 97 ? -9.893 -2.311 17.662 1.00 96.94 97 ASN A N 1
ATOM 741 C CA . ASN A 1 97 ? -10.909 -3.142 17.021 1.00 96.94 97 ASN A CA 1
ATOM 742 C C . ASN A 1 97 ? -10.269 -4.346 16.300 1.00 96.94 97 ASN A C 1
ATOM 744 O O . ASN A 1 97 ? -9.923 -4.257 15.116 1.00 96.94 97 ASN A O 1
ATOM 748 N N . PRO A 1 98 ? -10.177 -5.522 16.950 1.00 94.88 98 PRO A N 1
ATOM 749 C CA . PRO A 1 98 ? -9.573 -6.710 16.343 1.00 94.88 98 PRO A CA 1
ATOM 750 C C . PRO A 1 98 ? -10.382 -7.275 15.163 1.00 94.88 98 PRO A C 1
ATOM 752 O O . PRO A 1 98 ? -9.842 -8.046 14.362 1.00 94.88 98 PRO A O 1
ATOM 755 N N . LYS A 1 99 ? -11.662 -6.893 15.028 1.00 92.38 99 LYS A N 1
ATOM 756 C CA . LYS A 1 99 ? -12.529 -7.310 13.917 1.00 92.38 99 LYS A CA 1
ATOM 757 C C . LYS A 1 99 ? -12.315 -6.475 12.653 1.00 92.38 99 LYS A C 1
ATOM 759 O O . LYS A 1 99 ? -12.642 -6.964 11.572 1.00 92.38 99 LYS A O 1
ATOM 764 N N . ALA A 1 100 ? -11.746 -5.271 12.764 1.00 94.50 100 ALA A N 1
ATOM 765 C CA . ALA A 1 100 ? -11.483 -4.412 11.614 1.00 94.50 100 ALA A CA 1
ATOM 766 C C . ALA A 1 100 ? -10.602 -5.127 10.578 1.00 94.50 100 ALA A C 1
ATOM 768 O O . ALA A 1 100 ? -9.590 -5.774 10.902 1.00 94.50 100 ALA A O 1
ATOM 769 N N . ARG A 1 101 ? -10.995 -5.014 9.310 1.00 95.31 101 ARG A N 1
ATOM 770 C CA . ARG A 1 101 ? -10.222 -5.478 8.159 1.00 95.31 101 ARG A CA 1
ATOM 771 C C . ARG A 1 101 ? -9.431 -4.317 7.593 1.00 95.31 101 ARG A C 1
ATOM 773 O O . ARG A 1 101 ? -9.978 -3.243 7.374 1.00 95.31 101 ARG A O 1
ATOM 780 N N . ILE A 1 102 ? -8.146 -4.561 7.375 1.00 96.19 102 ILE A N 1
ATOM 781 C CA . ILE A 1 102 ? -7.216 -3.570 6.851 1.00 96.19 102 ILE A CA 1
ATOM 782 C C . ILE A 1 102 ? -6.770 -4.048 5.475 1.00 96.19 102 ILE A C 1
ATOM 784 O O . ILE A 1 102 ? -6.325 -5.188 5.351 1.00 96.19 102 ILE A O 1
ATOM 788 N N . LEU A 1 103 ? -6.899 -3.193 4.467 1.00 96.00 103 LEU A N 1
ATOM 789 C CA . LEU A 1 103 ? -6.334 -3.396 3.141 1.00 96.00 103 LEU A CA 1
ATOM 790 C C . LEU A 1 103 ? -5.094 -2.517 2.996 1.00 96.00 103 LEU A C 1
ATOM 792 O O . LEU A 1 103 ? -5.101 -1.338 3.362 1.00 96.00 103 LEU A O 1
ATOM 796 N N . PHE A 1 104 ? -4.042 -3.106 2.444 1.00 95.44 104 PHE A N 1
ATOM 797 C CA . PHE A 1 104 ? -2.839 -2.400 2.039 1.00 95.44 104 PHE A CA 1
ATOM 798 C C . PHE A 1 104 ? -2.995 -1.967 0.582 1.00 95.44 104 PHE A C 1
ATOM 800 O O . PHE A 1 104 ? -3.131 -2.806 -0.309 1.00 95.44 104 PHE A O 1
ATOM 807 N N . TYR A 1 105 ? -3.031 -0.659 0.328 1.00 95.50 105 TYR A N 1
ATOM 808 C CA . TYR A 1 105 ? -3.107 -0.158 -1.038 1.00 95.50 105 TYR A CA 1
ATOM 809 C C . TYR A 1 105 ? -1.717 -0.122 -1.673 1.00 95.50 105 TYR A C 1
ATOM 811 O O . TYR A 1 105 ? -0.849 0.650 -1.263 1.00 95.50 105 TYR A O 1
ATOM 819 N N . ARG A 1 106 ? -1.549 -0.877 -2.759 1.00 94.19 106 ARG A N 1
ATOM 820 C CA . ARG A 1 106 ? -0.393 -0.799 -3.653 1.00 94.19 106 ARG A CA 1
ATOM 821 C C . ARG A 1 106 ? -0.871 -0.777 -5.097 1.00 94.19 106 ARG A C 1
ATOM 823 O O . ARG A 1 106 ? -1.767 -1.526 -5.479 1.00 94.19 106 ARG A O 1
ATOM 830 N N . ASN A 1 107 ? -0.289 0.099 -5.913 1.00 94.50 107 ASN A N 1
ATOM 831 C CA . ASN A 1 107 ? -0.660 0.178 -7.319 1.00 94.50 107 ASN A CA 1
ATOM 832 C C . ASN A 1 107 ? -0.047 -0.997 -8.101 1.00 94.50 107 ASN A C 1
ATOM 834 O O . ASN A 1 107 ? 1.134 -1.307 -7.940 1.00 94.50 107 ASN A O 1
ATOM 838 N N . VAL A 1 108 ? -0.859 -1.641 -8.939 1.00 94.31 108 VAL A N 1
ATOM 839 C CA . VAL A 1 108 ? -0.439 -2.796 -9.748 1.00 94.31 108 VAL A CA 1
ATOM 840 C C . VAL A 1 108 ? 0.348 -2.391 -10.996 1.00 94.31 108 VAL A C 1
ATOM 842 O O . VAL A 1 108 ? 1.132 -3.176 -11.501 1.00 94.31 108 VAL A O 1
ATOM 845 N N . PHE A 1 109 ? 0.172 -1.163 -11.490 1.00 95.19 109 PHE A N 1
ATOM 846 C CA . PHE A 1 109 ? 0.762 -0.711 -12.755 1.00 95.19 109 PHE A CA 1
ATOM 847 C C . PHE A 1 109 ? 1.773 0.421 -12.569 1.00 95.19 109 PHE A C 1
ATOM 849 O O . PHE A 1 109 ? 2.836 0.417 -13.176 1.00 95.19 109 PHE A O 1
ATOM 856 N N . VAL A 1 110 ? 1.455 1.401 -11.728 1.00 96.12 110 VAL A N 1
ATOM 857 C CA . VAL A 1 110 ? 2.292 2.580 -11.493 1.00 96.12 110 VAL A CA 1
ATOM 858 C C . VAL A 1 110 ? 3.304 2.287 -10.393 1.00 96.12 110 VAL A C 1
ATOM 860 O O . VAL A 1 110 ? 2.924 1.933 -9.276 1.00 96.12 110 VAL A O 1
ATOM 863 N N . HIS A 1 111 ? 4.584 2.510 -10.675 1.00 95.44 111 HIS A N 1
ATOM 864 C CA . HIS A 1 111 ? 5.635 2.360 -9.682 1.00 95.44 111 HIS A CA 1
ATOM 865 C C . HIS A 1 111 ? 5.744 3.602 -8.794 1.00 95.44 111 HIS A C 1
ATOM 867 O O . HIS A 1 111 ? 6.205 4.653 -9.231 1.00 95.44 111 HIS A O 1
ATOM 873 N N . TYR A 1 112 ? 5.378 3.477 -7.522 1.00 93.19 112 TYR A N 1
ATOM 874 C CA . TYR A 1 112 ? 5.694 4.490 -6.518 1.00 93.19 112 TYR A CA 1
ATOM 875 C C . TYR A 1 112 ? 6.869 4.022 -5.655 1.00 93.19 112 TYR A C 1
ATOM 877 O O . TYR A 1 112 ? 6.918 2.870 -5.222 1.00 93.19 112 TYR A O 1
ATOM 885 N N . GLY A 1 113 ? 7.814 4.932 -5.412 1.00 91.19 113 GLY A N 1
ATOM 886 C CA . GLY A 1 113 ? 8.905 4.735 -4.459 1.00 91.19 113 GLY A CA 1
ATOM 887 C C . GLY A 1 113 ? 8.417 4.577 -3.013 1.00 91.19 113 GLY A C 1
ATOM 888 O O . GLY A 1 113 ? 7.239 4.783 -2.718 1.00 91.19 113 GLY A O 1
ATOM 889 N N . GLY A 1 114 ? 9.348 4.296 -2.098 1.00 92.62 114 GLY A N 1
ATOM 890 C CA . GLY A 1 114 ? 9.108 4.419 -0.655 1.00 92.62 114 GLY A CA 1
ATOM 891 C C . GLY A 1 114 ? 8.532 3.184 0.040 1.00 92.62 114 GLY A C 1
ATOM 892 O O . GLY A 1 114 ? 8.002 3.323 1.144 1.00 92.62 114 GLY A O 1
ATOM 893 N N . TYR A 1 115 ? 8.628 1.999 -0.568 1.00 95.75 115 TYR A N 1
ATOM 894 C CA . TYR A 1 115 ? 8.463 0.724 0.136 1.00 95.75 115 TYR A CA 1
ATOM 895 C C . TYR A 1 115 ? 9.830 0.079 0.378 1.00 95.75 115 TYR A C 1
ATOM 897 O O . TYR A 1 115 ? 10.763 0.287 -0.400 1.00 95.75 115 TYR A O 1
ATOM 905 N N . SER A 1 116 ? 9.947 -0.704 1.450 1.00 95.50 116 SER A N 1
ATOM 906 C CA . SER A 1 116 ? 11.194 -1.375 1.843 1.00 95.50 116 SER A CA 1
ATOM 907 C C . SER A 1 116 ? 11.695 -2.361 0.781 1.00 95.50 116 SER A C 1
ATOM 909 O O . SER A 1 116 ? 12.892 -2.451 0.530 1.00 95.50 116 SER A O 1
ATOM 911 N N . PHE A 1 117 ? 10.773 -3.030 0.089 1.00 94.56 117 PHE A N 1
ATOM 912 C CA . PHE A 1 117 ? 11.053 -4.013 -0.960 1.00 94.56 117 PHE A CA 1
ATOM 913 C C . PHE A 1 117 ? 11.349 -3.397 -2.338 1.00 94.56 117 PHE A C 1
ATOM 915 O O . PHE A 1 117 ? 11.566 -4.130 -3.301 1.00 94.56 117 PHE A O 1
ATOM 922 N N . ASN A 1 118 ? 11.348 -2.063 -2.485 1.00 94.19 118 ASN A N 1
ATOM 923 C CA . ASN A 1 118 ? 11.648 -1.435 -3.778 1.00 94.19 118 ASN A CA 1
ATOM 924 C C . ASN A 1 118 ? 13.067 -1.741 -4.265 1.00 94.19 118 ASN A C 1
ATOM 926 O O . ASN A 1 118 ? 13.272 -1.758 -5.472 1.00 94.19 118 ASN A O 1
ATOM 930 N N . GLN A 1 119 ? 14.018 -1.980 -3.359 1.00 93.88 119 GLN A N 1
ATOM 931 C CA . GLN A 1 119 ? 15.402 -2.280 -3.728 1.00 93.88 119 GLN A CA 1
ATOM 932 C C . GLN A 1 119 ? 15.517 -3.588 -4.527 1.00 93.88 119 GLN A C 1
ATOM 934 O O . GLN A 1 119 ? 16.334 -3.683 -5.432 1.00 93.88 119 GLN A O 1
ATOM 939 N N . GLU A 1 120 ? 14.637 -4.561 -4.272 1.00 95.94 120 GLU A N 1
ATOM 940 C CA . GLU A 1 120 ? 14.614 -5.836 -5.001 1.00 95.94 120 GLU A CA 1
ATOM 941 C C . GLU A 1 120 ? 14.262 -5.668 -6.494 1.00 95.94 120 GLU A C 1
ATOM 943 O O . GLU A 1 120 ? 14.562 -6.546 -7.295 1.00 95.94 120 GLU A O 1
ATOM 948 N N . LEU A 1 121 ? 13.653 -4.544 -6.905 1.00 94.44 121 LEU A N 1
ATOM 949 C CA . LEU A 1 121 ? 13.412 -4.262 -8.329 1.00 94.44 121 LEU A CA 1
ATOM 950 C C . LEU A 1 121 ? 14.698 -4.050 -9.120 1.00 94.44 121 LEU A C 1
ATOM 952 O O . LEU A 1 121 ? 14.688 -4.246 -10.330 1.00 94.44 121 LEU A O 1
ATOM 956 N N . GLU A 1 122 ? 15.777 -3.616 -8.466 1.00 93.81 122 GLU A N 1
ATOM 957 C CA . GLU A 1 122 ? 17.064 -3.370 -9.125 1.00 93.81 122 GLU A CA 1
ATOM 958 C C . GLU A 1 122 ? 17.713 -4.673 -9.618 1.00 93.81 122 GLU A C 1
ATOM 960 O O . GLU A 1 122 ? 18.602 -4.639 -10.465 1.00 93.81 122 GLU A O 1
ATOM 965 N N . GLU A 1 123 ? 17.247 -5.818 -9.114 1.00 96.12 123 GLU A N 1
ATOM 966 C CA . GLU A 1 123 ? 17.717 -7.154 -9.483 1.00 96.12 123 GLU A CA 1
ATOM 967 C C . GLU A 1 123 ? 16.982 -7.731 -10.705 1.00 96.12 123 GLU A C 1
ATOM 969 O O . GLU A 1 123 ? 17.407 -8.745 -11.259 1.00 96.12 123 GLU A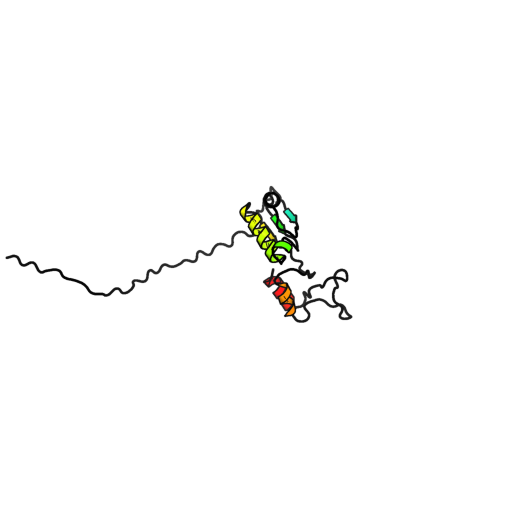 O 1
ATOM 974 N N . ILE A 1 124 ? 15.884 -7.100 -11.134 1.00 96.94 124 ILE A N 1
ATOM 975 C CA . ILE A 1 124 ? 15.092 -7.528 -12.289 1.00 96.94 124 ILE A CA 1
ATOM 976 C C . ILE A 1 124 ? 15.569 -6.752 -13.514 1.00 96.94 124 ILE A C 1
ATOM 978 O O . ILE A 1 124 ? 15.636 -5.523 -13.489 1.00 96.94 124 ILE A O 1
ATOM 982 N N . ASP A 1 125 ? 15.895 -7.457 -14.598 1.00 97.00 125 ASP A N 1
ATOM 983 C CA . ASP A 1 125 ? 16.282 -6.807 -15.849 1.00 97.00 125 ASP A CA 1
ATOM 984 C C . ASP A 1 125 ? 15.074 -6.108 -16.487 1.00 97.00 125 ASP A C 1
ATOM 986 O O . ASP A 1 125 ? 14.002 -6.689 -16.614 1.00 97.00 125 ASP A O 1
ATOM 990 N N . ALA A 1 126 ? 15.252 -4.844 -16.874 1.00 96.00 126 ALA A N 1
ATOM 991 C CA . ALA A 1 126 ? 14.239 -4.009 -17.523 1.00 96.00 126 ALA A CA 1
ATOM 992 C C . ALA A 1 126 ? 12.800 -4.106 -16.933 1.00 96.00 126 ALA A C 1
ATOM 994 O O . ALA A 1 126 ? 11.846 -4.295 -17.687 1.00 96.00 126 ALA A O 1
ATOM 995 N N . PRO A 1 127 ? 12.574 -3.849 -15.625 1.00 97.12 127 PRO A N 1
ATOM 996 C CA . PRO A 1 127 ? 11.302 -4.154 -14.947 1.00 97.12 127 PRO A CA 1
ATOM 997 C C . PRO A 1 127 ? 10.148 -3.193 -15.292 1.00 97.12 127 PRO A C 1
ATOM 999 O O . PRO A 1 127 ? 9.056 -3.250 -14.715 1.00 97.12 127 PRO A O 1
ATOM 1002 N N . PHE A 1 128 ? 10.396 -2.241 -16.189 1.00 97.56 128 PHE A N 1
ATOM 1003 C CA . PHE A 1 128 ? 9.505 -1.133 -16.486 1.00 97.56 128 PHE A CA 1
ATOM 1004 C C . PHE A 1 128 ? 9.257 -1.019 -17.981 1.00 97.56 128 PHE A C 1
ATOM 1006 O O . PHE A 1 128 ? 10.184 -1.110 -18.788 1.00 97.56 128 PHE A O 1
ATOM 1013 N N . LEU A 1 129 ? 8.020 -0.672 -18.336 1.00 97.12 129 LEU A N 1
ATOM 1014 C CA . LEU A 1 129 ? 7.636 -0.428 -19.717 1.00 97.12 129 LEU A CA 1
ATOM 1015 C C . LEU A 1 129 ? 8.477 0.681 -20.348 1.00 97.12 129 LEU A C 1
ATOM 1017 O O . LEU A 1 129 ? 8.806 1.709 -19.736 1.00 97.12 129 LEU A O 1
ATOM 1021 N N . ARG A 1 130 ? 8.769 0.476 -21.627 1.00 96.81 130 ARG A N 1
ATOM 1022 C CA . ARG A 1 130 ? 9.425 1.442 -22.499 1.00 96.81 130 ARG A CA 1
ATOM 1023 C C . ARG A 1 130 ? 8.532 1.711 -23.698 1.00 96.81 130 ARG A C 1
ATOM 1025 O O . ARG A 1 130 ? 7.874 0.809 -24.210 1.00 96.81 130 ARG A O 1
ATOM 1032 N N . ASP A 1 131 ? 8.480 2.962 -24.140 1.00 95.25 131 ASP A N 1
ATOM 1033 C CA . ASP A 1 131 ? 7.816 3.283 -25.401 1.00 95.25 131 ASP A CA 1
ATOM 1034 C C . ASP A 1 131 ? 8.634 2.789 -26.609 1.00 95.25 131 ASP A C 1
ATOM 1036 O O . ASP A 1 131 ? 9.744 2.272 -26.479 1.00 95.25 131 ASP A O 1
ATOM 1040 N N . ARG A 1 132 ? 8.104 2.990 -27.822 1.00 95.75 132 ARG A N 1
ATOM 1041 C CA . ARG A 1 132 ? 8.765 2.579 -29.075 1.00 95.75 132 ARG A CA 1
ATOM 1042 C C . ARG A 1 132 ? 10.147 3.203 -29.317 1.00 95.75 132 ARG A C 1
ATOM 1044 O O . ARG A 1 132 ? 10.830 2.804 -30.251 1.00 95.75 132 ARG A O 1
ATOM 1051 N N . TRP A 1 133 ? 10.523 4.216 -28.540 1.00 96.19 133 TRP A N 1
ATOM 1052 C CA . TRP A 1 133 ? 11.816 4.889 -28.615 1.00 96.19 133 TRP A CA 1
ATOM 1053 C C . TRP A 1 133 ? 12.711 4.553 -27.414 1.00 96.19 133 TRP A C 1
ATOM 1055 O O . TRP A 1 133 ? 13.743 5.193 -27.227 1.00 96.19 133 TRP A O 1
ATOM 1065 N N . GLY A 1 134 ? 12.320 3.578 -26.589 1.00 95.25 134 GLY A N 1
ATOM 1066 C CA . GLY A 1 134 ? 13.070 3.156 -25.410 1.00 95.25 134 GLY A CA 1
ATOM 1067 C C . GLY A 1 134 ? 12.904 4.070 -24.195 1.00 95.25 134 GLY A C 1
ATOM 1068 O O . GLY A 1 134 ? 13.679 3.957 -23.249 1.00 95.25 134 GLY A O 1
ATOM 1069 N N . ARG A 1 135 ? 11.933 4.994 -24.181 1.00 94.56 135 ARG A N 1
ATOM 1070 C CA . ARG A 1 135 ? 11.761 5.940 -23.064 1.00 94.56 135 ARG A CA 1
ATOM 1071 C C . ARG A 1 135 ? 10.857 5.355 -21.982 1.00 94.56 135 ARG A C 1
ATOM 1073 O O . ARG A 1 135 ? 9.830 4.756 -22.292 1.00 94.56 135 ARG A O 1
ATOM 1080 N N . GLY A 1 136 ? 11.246 5.547 -20.721 1.00 95.25 136 GLY A N 1
ATOM 1081 C CA . GLY A 1 136 ? 10.454 5.194 -19.539 1.00 95.25 136 GLY A CA 1
ATOM 1082 C C . GLY A 1 136 ? 9.516 6.311 -19.078 1.00 95.25 136 GLY A C 1
ATOM 1083 O O . GLY A 1 136 ? 9.208 7.238 -19.829 1.00 95.25 136 GLY A O 1
ATOM 1084 N N . LYS A 1 137 ? 9.087 6.236 -17.812 1.00 93.31 137 LYS A N 1
ATOM 1085 C CA . LYS A 1 137 ? 8.237 7.248 -17.148 1.00 93.31 137 LYS A CA 1
ATOM 1086 C C . LYS A 1 137 ? 6.916 7.548 -17.862 1.00 93.31 137 LYS A C 1
ATOM 1088 O O . LYS A 1 137 ? 6.467 8.690 -17.931 1.00 93.31 137 LYS A O 1
ATOM 1093 N N . LEU A 1 138 ? 6.272 6.510 -18.385 1.00 93.38 138 LEU A N 1
ATOM 1094 C CA . LEU A 1 138 ? 5.087 6.634 -19.239 1.00 93.38 138 LEU A CA 1
ATOM 1095 C C . LEU A 1 138 ? 3.841 7.149 -18.497 1.00 93.38 138 LEU A C 1
ATOM 1097 O O . LEU A 1 138 ? 2.898 7.636 -19.120 1.00 93.38 138 LEU A O 1
ATOM 1101 N N . VAL A 1 139 ? 3.825 7.097 -17.162 1.00 93.75 139 VAL A N 1
ATOM 1102 C CA . VAL A 1 139 ? 2.713 7.610 -16.358 1.00 93.75 139 VAL A CA 1
ATOM 1103 C C . VAL A 1 139 ? 2.929 9.094 -16.100 1.00 93.75 139 VAL A C 1
ATOM 1105 O O . VAL A 1 139 ? 3.812 9.495 -15.337 1.00 93.75 139 VAL A O 1
ATOM 1108 N N . ARG A 1 140 ? 2.098 9.923 -16.747 1.00 91.81 140 ARG A N 1
ATOM 1109 C CA . ARG A 1 140 ? 2.137 11.397 -16.652 1.00 91.81 140 ARG A CA 1
ATOM 1110 C C . ARG A 1 140 ? 3.514 11.992 -16.994 1.00 91.81 140 ARG A C 1
ATOM 1112 O O . ARG A 1 140 ? 3.845 13.064 -16.500 1.00 91.81 140 ARG A O 1
ATOM 1119 N N . ASN A 1 141 ? 4.310 11.296 -17.814 1.00 93.19 141 ASN A N 1
ATOM 1120 C CA . ASN A 1 141 ? 5.693 11.657 -18.159 1.00 93.19 141 ASN A CA 1
ATOM 1121 C C . ASN A 1 141 ? 6.632 11.805 -16.945 1.00 93.19 141 ASN A C 1
ATOM 1123 O O . ASN A 1 141 ? 7.631 12.519 -17.016 1.00 93.19 141 ASN A O 1
ATOM 1127 N N . ALA A 1 142 ? 6.302 11.176 -15.814 1.00 93.94 142 ALA A N 1
ATOM 1128 C CA . ALA A 1 142 ? 6.995 11.399 -14.545 1.00 93.94 142 ALA A CA 1
ATOM 1129 C C . ALA A 1 142 ? 7.353 10.105 -13.813 1.00 93.94 142 ALA A C 1
ATOM 1131 O O . ALA A 1 142 ? 8.386 10.052 -13.143 1.00 93.94 142 ALA A O 1
ATOM 1132 N N . VAL A 1 143 ? 6.517 9.073 -13.936 1.00 95.25 143 VAL A N 1
ATOM 1133 C CA . VAL A 1 143 ? 6.593 7.872 -13.101 1.00 95.25 143 VAL A CA 1
ATOM 1134 C C . VAL A 1 143 ? 6.663 6.624 -13.970 1.00 95.25 143 VAL A C 1
ATOM 1136 O O . VAL A 1 143 ? 5.980 6.533 -14.995 1.00 95.25 143 VAL A O 1
ATOM 1139 N N . GLU A 1 144 ? 7.514 5.681 -13.571 1.00 96.94 144 GLU A N 1
ATOM 1140 C CA . GLU A 1 144 ? 7.648 4.388 -14.238 1.00 96.94 144 GLU A CA 1
ATOM 1141 C C . GLU A 1 144 ? 6.345 3.575 -14.147 1.00 96.94 144 GLU A C 1
ATOM 1143 O O . GLU A 1 144 ? 5.573 3.690 -13.189 1.00 96.94 144 GLU A O 1
ATOM 1148 N N . ALA A 1 145 ? 6.108 2.747 -15.162 1.00 97.12 145 ALA A N 1
ATOM 1149 C CA . ALA A 1 145 ? 5.060 1.736 -15.157 1.00 97.12 145 ALA A CA 1
ATOM 1150 C C . ALA A 1 145 ? 5.714 0.359 -15.184 1.00 97.12 145 ALA A C 1
ATOM 1152 O O . ALA A 1 145 ? 6.634 0.152 -15.974 1.00 97.12 145 ALA A O 1
ATOM 1153 N N . TYR A 1 146 ? 5.243 -0.558 -14.348 1.00 97.31 146 TYR A N 1
ATOM 1154 C CA . TYR A 1 146 ? 5.691 -1.945 -14.355 1.00 97.31 146 TYR A CA 1
ATOM 1155 C C . TYR A 1 146 ? 5.415 -2.595 -15.708 1.00 97.31 146 TYR A C 1
ATOM 1157 O O . TYR A 1 146 ? 4.331 -2.415 -16.274 1.00 97.31 146 TYR A O 1
ATOM 1165 N N . ASP A 1 147 ? 6.379 -3.366 -16.208 1.00 97.12 147 ASP A N 1
ATOM 1166 C CA . ASP A 1 147 ? 6.123 -4.270 -17.322 1.00 97.12 147 ASP A CA 1
ATOM 1167 C C . ASP A 1 147 ? 5.441 -5.540 -16.809 1.00 97.12 147 ASP A C 1
ATOM 1169 O O . ASP A 1 147 ? 6.079 -6.487 -16.367 1.00 97.12 147 ASP A O 1
ATOM 1173 N N . LEU A 1 148 ? 4.108 -5.549 -16.852 1.00 96.12 148 LEU A N 1
ATOM 1174 C CA . LEU A 1 148 ? 3.303 -6.693 -16.412 1.00 96.12 148 LEU A CA 1
ATOM 1175 C C . LEU A 1 148 ? 3.296 -7.858 -17.414 1.00 96.12 148 LEU A C 1
ATOM 1177 O O . LEU A 1 148 ? 2.585 -8.837 -17.192 1.00 96.12 148 LEU A O 1
ATOM 1181 N N . THR A 1 149 ? 4.034 -7.752 -18.524 1.00 96.31 149 THR A N 1
ATOM 1182 C CA . THR A 1 149 ? 4.261 -8.876 -19.441 1.00 96.31 149 THR A CA 1
ATOM 1183 C C . THR A 1 149 ? 5.473 -9.718 -19.041 1.00 96.31 149 THR A C 1
ATOM 1185 O O . THR A 1 149 ? 5.567 -10.868 -19.471 1.00 96.31 149 THR A O 1
ATOM 1188 N N . ASP A 1 150 ? 6.356 -9.187 -18.186 1.00 97.25 150 ASP A N 1
ATOM 1189 C CA . ASP A 1 150 ? 7.488 -9.920 -17.622 1.00 97.25 150 ASP A CA 1
ATOM 1190 C C . ASP A 1 150 ? 7.059 -10.697 -16.359 1.00 97.25 150 ASP A C 1
ATOM 1192 O O . ASP A 1 150 ? 6.683 -10.081 -15.352 1.00 97.25 150 ASP A O 1
ATOM 1196 N N . PRO A 1 151 ? 7.137 -12.043 -16.363 1.00 97.56 151 PRO A N 1
ATOM 1197 C CA . PRO A 1 151 ? 6.793 -12.848 -15.196 1.00 97.56 151 PRO A CA 1
ATOM 1198 C C . PRO A 1 151 ? 7.652 -12.534 -13.964 1.00 97.56 151 PRO A C 1
ATOM 1200 O O . PRO A 1 151 ? 7.150 -12.628 -12.847 1.00 97.56 151 PRO A O 1
ATOM 1203 N N . ASN A 1 152 ? 8.908 -12.099 -14.129 1.00 97.88 152 ASN A N 1
ATOM 1204 C CA . ASN A 1 152 ? 9.760 -11.742 -12.990 1.00 97.88 152 ASN A CA 1
ATOM 1205 C C . ASN A 1 152 ? 9.188 -10.541 -12.226 1.00 97.88 152 ASN A C 1
ATOM 1207 O O . ASN A 1 152 ? 9.192 -10.520 -10.993 1.00 97.88 152 ASN A O 1
ATOM 1211 N N . VAL A 1 153 ? 8.640 -9.561 -12.953 1.00 97.56 153 VAL A N 1
ATOM 1212 C CA . VAL A 1 153 ? 7.990 -8.382 -12.371 1.00 97.56 153 VAL A CA 1
ATOM 1213 C C . VAL A 1 153 ? 6.690 -8.773 -11.676 1.00 97.56 153 VAL A C 1
ATOM 1215 O O . VAL A 1 153 ? 6.441 -8.327 -10.552 1.00 97.56 153 VAL A O 1
ATOM 1218 N N . THR A 1 154 ? 5.858 -9.616 -12.299 1.00 97.12 154 THR A N 1
ATOM 1219 C CA . THR A 1 154 ? 4.591 -10.042 -11.685 1.00 97.12 154 THR A CA 1
ATOM 1220 C C . THR A 1 154 ? 4.814 -10.903 -10.445 1.00 97.12 154 THR A C 1
ATOM 1222 O O . THR A 1 154 ? 4.151 -10.686 -9.430 1.00 97.12 154 THR A O 1
ATOM 1225 N N . ASP A 1 155 ? 5.780 -11.822 -10.486 1.00 97.31 155 ASP A N 1
ATOM 1226 C CA . ASP A 1 155 ? 6.115 -12.699 -9.363 1.00 97.31 155 ASP A CA 1
ATOM 1227 C C . ASP A 1 155 ? 6.696 -11.897 -8.197 1.00 97.31 155 ASP A C 1
ATOM 1229 O O . ASP A 1 155 ? 6.295 -12.085 -7.044 1.00 97.31 155 ASP A O 1
ATOM 1233 N N . TRP A 1 156 ? 7.582 -10.938 -8.487 1.00 97.00 156 TRP A N 1
ATOM 1234 C CA . TRP A 1 156 ? 8.070 -9.991 -7.489 1.00 97.00 156 TRP A CA 1
ATOM 1235 C C . TRP A 1 156 ? 6.928 -9.185 -6.864 1.00 97.00 156 TRP A C 1
ATOM 1237 O O . TRP A 1 156 ? 6.863 -9.067 -5.637 1.00 97.00 156 TRP A O 1
ATOM 1247 N N . TRP A 1 157 ? 6.007 -8.654 -7.677 1.00 96.00 157 TRP A N 1
ATOM 1248 C CA . TRP A 1 157 ? 4.899 -7.838 -7.179 1.00 96.00 157 TRP A CA 1
ATOM 1249 C C . TRP A 1 157 ? 4.006 -8.639 -6.231 1.00 96.00 157 TRP A C 1
ATOM 1251 O O . TRP A 1 157 ? 3.710 -8.160 -5.141 1.00 96.00 157 TRP A O 1
ATOM 1261 N N . VAL A 1 158 ? 3.636 -9.870 -6.603 1.00 94.81 158 VAL A N 1
ATOM 1262 C CA . VAL A 1 158 ? 2.784 -10.750 -5.785 1.00 94.81 158 VAL A CA 1
ATOM 1263 C C . VAL A 1 158 ? 3.490 -11.194 -4.506 1.00 94.81 158 VAL A C 1
ATOM 1265 O O . VAL A 1 158 ? 2.880 -11.175 -3.441 1.00 94.81 158 VAL A O 1
ATOM 1268 N N . ARG A 1 159 ? 4.771 -11.571 -4.577 1.00 95.62 159 ARG A N 1
ATOM 1269 C CA . ARG A 1 159 ? 5.543 -12.020 -3.406 1.00 95.62 159 ARG A CA 1
ATOM 1270 C C . ARG A 1 159 ? 5.717 -10.922 -2.355 1.00 95.62 159 ARG A C 1
ATOM 1272 O O . ARG A 1 159 ? 5.823 -11.229 -1.171 1.00 95.62 159 ARG A O 1
ATOM 1279 N N . THR A 1 160 ? 5.801 -9.667 -2.791 1.00 92.56 160 THR A N 1
ATOM 1280 C CA . THR A 1 160 ? 6.046 -8.501 -1.926 1.00 92.56 160 THR A CA 1
ATOM 1281 C C . THR A 1 160 ? 4.764 -7.749 -1.543 1.00 92.56 160 THR A C 1
ATOM 1283 O O . THR A 1 160 ? 4.850 -6.683 -0.931 1.00 92.56 160 THR A O 1
ATOM 1286 N N . ALA A 1 161 ? 3.588 -8.243 -1.948 1.00 79.31 161 ALA A N 1
ATOM 1287 C CA . ALA A 1 161 ? 2.283 -7.642 -1.658 1.00 79.31 161 ALA A CA 1
ATOM 1288 C C . ALA A 1 161 ? 1.709 -8.054 -0.294 1.00 79.31 161 ALA A C 1
ATOM 1290 O O . ALA A 1 161 ? 1.997 -9.175 0.182 1.00 79.31 161 ALA A O 1
#

pLDDT: mean 85.1, std 21.32, range [32.53, 98.75]

Secondary structure (DSSP, 8-state):
-----------------------------PPP-SPPP-SS-PPPEEEE--SSPPPHHHHHHHHT-SEEEE-TTTTHHHHSSHHHHHHHHHHHHHHH-TT-EEEE---SSB--S--GGGGGGGGSSS-B---TTS----BTTTB-BB-TTSHHHHHHHHHT-

Sequence (161 aa):
MNHTVHTASLKVLLCMLAVMGGVTAQARMPGNHYPEFSWDRLPLYIHIRKELEFDQQELEYLASFPLITFEKTTGCITSGSTDAGTVAAAKAVKAINPKARILFYRNVFVHYGGYSFNQELEEIDAPFLRDRWGRGKLVRNAVEAYDLTDPNVTDWWVRTA

Foldseek 3Di:
DDDDDDDDDDDDDDDDPDPPPPPPPPPPPPPPLDFDDDPVDDFDEEEDADLAADDPVRLLVQLVGQEYEYEANQNCVVQVARVRNLVVSVVSSCVVHVNRHYHYDDDPWWDDDGHPLPVVVVVDPPQFDADPVRDACPPVSHTTTGPPVDVVNVVSVVVRD